Protein AF-A0A4U9HIF3-F1 (afdb_monomer_lite)

Foldseek 3Di:
DALPVVVVCVVCVVVVHDAAQEDDDVRSVVNHDPVRYDYDPDDLVCLLVVVVVVCVVPVAQEDEEEAQPDSNSVSVLVSCVVVNRWYKYKYQDPDDDQDIDIATSHDDVRHPDDPDPVVVVPDDDPDDDPDDRDDDDDD

Structure (mmCIF, N/CA/C/O backbone):
data_AF-A0A4U9HIF3-F1
#
_entry.id   AF-A0A4U9HIF3-F1
#
loop_
_atom_site.group_PDB
_atom_site.id
_atom_site.type_symbol
_atom_site.label_atom_id
_atom_site.label_alt_id
_atom_site.label_comp_id
_atom_site.label_asym_id
_atom_site.label_entity_id
_atom_site.label_seq_id
_atom_site.pdbx_PDB_ins_code
_atom_site.Cartn_x
_atom_site.Cartn_y
_atom_site.Cartn_z
_atom_site.occupancy
_atom_site.B_iso_or_equiv
_atom_site.auth_seq_id
_atom_site.auth_comp_id
_atom_site.auth_asym_id
_atom_site.auth_atom_id
_atom_site.pdbx_PDB_model_num
ATOM 1 N N . MET A 1 1 ? 11.067 4.212 3.579 1.00 70.31 1 MET A N 1
ATOM 2 C CA . MET A 1 1 ? 10.379 5.002 2.532 1.00 70.31 1 MET A CA 1
ATOM 3 C C . MET A 1 1 ? 10.300 6.500 2.814 1.00 70.31 1 MET A C 1
ATOM 5 O O . MET A 1 1 ? 9.828 7.227 1.945 1.00 70.31 1 MET A O 1
ATOM 9 N N . GLY A 1 2 ? 10.789 6.997 3.961 1.00 84.69 2 GLY A N 1
ATOM 10 C CA . GLY A 1 2 ? 10.808 8.438 4.224 1.00 84.69 2 GLY A CA 1
ATOM 11 C C . GLY A 1 2 ? 9.421 9.083 4.040 1.00 84.69 2 GLY A C 1
ATOM 12 O O . GLY A 1 2 ? 8.415 8.443 4.346 1.00 84.69 2 GLY A O 1
ATOM 13 N N . PRO A 1 3 ? 9.331 10.295 3.461 1.00 88.38 3 PRO A N 1
ATOM 14 C CA . PRO A 1 3 ? 8.068 11.019 3.301 1.00 88.38 3 PRO A CA 1
ATOM 15 C C . PRO A 1 3 ? 7.180 10.511 2.148 1.00 88.38 3 PRO A C 1
ATOM 17 O O . PRO A 1 3 ? 6.159 11.131 1.865 1.00 88.38 3 PRO A O 1
ATOM 20 N N . CYS A 1 4 ? 7.548 9.432 1.445 1.00 89.12 4 CYS A N 1
ATOM 21 C CA . CYS A 1 4 ? 6.841 8.973 0.241 1.00 89.12 4 CYS A CA 1
ATOM 22 C C . CYS A 1 4 ? 5.343 8.722 0.493 1.00 89.12 4 CYS A C 1
ATOM 24 O O . CYS A 1 4 ? 4.504 9.322 -0.177 1.00 89.12 4 CYS A O 1
ATOM 26 N N . PHE A 1 5 ? 5.004 7.914 1.502 1.00 91.94 5 PHE A N 1
ATOM 27 C CA . PHE A 1 5 ? 3.607 7.628 1.841 1.00 91.94 5 PHE A CA 1
ATOM 28 C C . PHE A 1 5 ? 2.855 8.869 2.317 1.00 91.94 5 PHE A C 1
ATOM 30 O O . PHE A 1 5 ? 1.697 9.045 1.960 1.00 91.94 5 PHE A O 1
ATOM 37 N N . SER A 1 6 ? 3.507 9.744 3.086 1.00 91.88 6 SER A N 1
ATOM 38 C CA . SER A 1 6 ? 2.925 11.012 3.544 1.00 91.88 6 SER A CA 1
ATOM 39 C C . SER A 1 6 ? 2.515 11.896 2.363 1.00 91.88 6 SER A C 1
ATOM 41 O O . SER A 1 6 ? 1.369 12.321 2.272 1.00 91.88 6 SER A O 1
ATOM 43 N N . ARG A 1 7 ? 3.405 12.058 1.375 1.00 91.81 7 ARG A N 1
ATOM 44 C CA . ARG A 1 7 ? 3.115 12.798 0.135 1.00 91.81 7 ARG A CA 1
ATOM 45 C C . ARG A 1 7 ? 1.999 12.151 -0.681 1.00 91.81 7 ARG A C 1
ATOM 47 O O . ARG A 1 7 ? 1.140 12.863 -1.192 1.00 91.81 7 ARG A O 1
ATOM 54 N N . LEU A 1 8 ? 1.999 10.819 -0.788 1.00 92.00 8 LEU A N 1
ATOM 55 C CA . LEU A 1 8 ? 0.926 10.081 -1.455 1.00 92.00 8 LEU A CA 1
ATOM 56 C C . LEU A 1 8 ? -0.421 10.318 -0.758 1.00 92.00 8 LEU A C 1
ATOM 58 O O . LEU A 1 8 ? -1.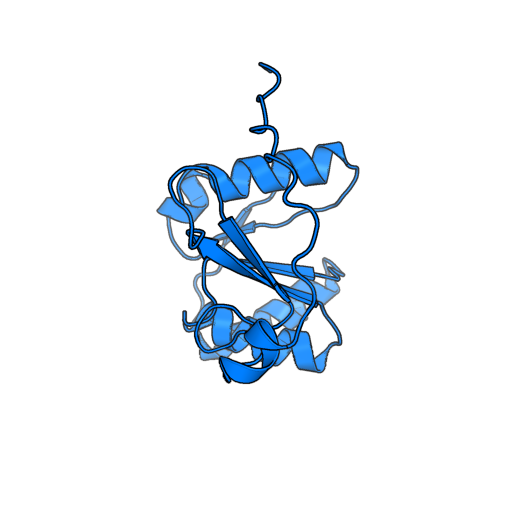408 10.596 -1.432 1.00 92.00 8 LEU A O 1
ATOM 62 N N . ALA A 1 9 ? -0.455 10.261 0.575 1.00 94.00 9 ALA A N 1
ATOM 63 C CA . ALA A 1 9 ? -1.660 10.531 1.351 1.00 94.00 9 ALA A CA 1
ATOM 64 C C . ALA A 1 9 ? -2.161 11.961 1.129 1.00 94.00 9 ALA A C 1
ATOM 66 O O . ALA A 1 9 ? -3.331 12.131 0.802 1.00 94.00 9 ALA A O 1
ATOM 67 N N . SER A 1 10 ? -1.283 12.968 1.200 1.00 93.50 10 SER A N 1
ATOM 68 C CA . SER A 1 10 ? -1.662 14.363 0.943 1.00 93.50 10 SER A CA 1
ATOM 69 C C . SER A 1 10 ? -2.227 14.570 -0.463 1.00 93.50 10 SER A C 1
ATOM 71 O O . SER A 1 10 ? -3.232 15.255 -0.620 1.00 93.50 10 SER A O 1
ATOM 73 N N . TRP A 1 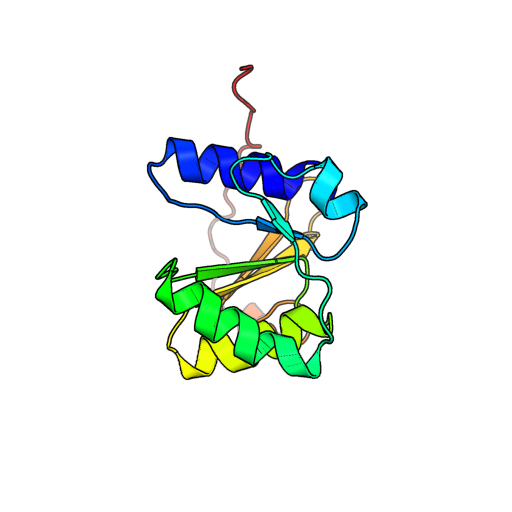11 ? -1.623 13.956 -1.484 1.00 94.00 11 TRP A N 1
ATOM 74 C CA . TRP A 1 11 ? -2.104 14.050 -2.867 1.00 94.00 11 TRP A CA 1
ATOM 75 C C . TRP A 1 11 ? -3.458 13.346 -3.083 1.00 94.00 11 TRP A C 1
ATOM 77 O O . TRP A 1 11 ? -4.332 13.843 -3.798 1.00 94.00 11 TRP A O 1
ATOM 87 N N . LEU A 1 12 ? -3.672 12.199 -2.434 1.00 94.50 12 LEU A N 1
ATOM 88 C CA . LEU A 1 12 ? -4.962 11.507 -2.445 1.00 94.50 12 LEU A CA 1
ATOM 89 C C . LEU A 1 12 ? -6.039 12.338 -1.731 1.00 94.50 12 LEU A C 1
ATOM 91 O O . LEU A 1 12 ? -7.133 12.516 -2.266 1.00 94.50 12 LEU A O 1
ATOM 95 N N . GLN A 1 13 ? -5.714 12.918 -0.575 1.00 94.62 13 GLN A N 1
ATOM 96 C CA . GLN A 1 13 ? -6.610 13.801 0.173 1.00 94.62 13 GLN A CA 1
ATOM 97 C C . GLN A 1 13 ? -6.953 15.076 -0.607 1.00 94.62 13 GLN A C 1
ATOM 99 O O . GLN A 1 13 ? -8.121 15.462 -0.647 1.00 94.62 13 GLN A O 1
ATOM 104 N N . SER A 1 14 ? -5.986 15.691 -1.304 1.00 94.94 14 SER A N 1
ATOM 105 C CA . SER A 1 14 ? -6.259 16.834 -2.193 1.00 94.94 14 SER A CA 1
ATOM 106 C C . SER A 1 14 ? -7.150 16.461 -3.380 1.00 94.94 14 SER A C 1
ATOM 108 O O . SER A 1 14 ? -7.767 17.331 -3.981 1.00 94.94 14 SER A O 1
ATOM 110 N N . SER A 1 15 ? -7.237 15.168 -3.696 1.00 94.69 15 SER A N 1
ATOM 111 C CA . SER A 1 15 ? -8.134 14.595 -4.705 1.00 94.69 15 SER A CA 1
ATOM 112 C C . SER A 1 15 ? -9.440 14.053 -4.097 1.00 94.69 15 SER A C 1
ATOM 114 O O . SER A 1 15 ? -10.100 13.212 -4.705 1.00 94.69 15 SER A O 1
ATOM 116 N N . HIS A 1 16 ? -9.798 14.500 -2.886 1.00 95.44 16 HIS A N 1
ATOM 117 C CA . HIS A 1 16 ? -11.008 14.113 -2.147 1.00 95.44 16 HIS A CA 1
ATOM 118 C C . HIS A 1 16 ? -11.121 12.607 -1.851 1.00 95.44 16 HIS A C 1
ATOM 120 O O . HIS A 1 16 ? -12.221 12.056 -1.792 1.00 95.44 16 HIS A O 1
ATOM 126 N N . ARG A 1 17 ? -9.985 11.925 -1.656 1.00 95.94 17 ARG A N 1
ATOM 127 C CA . ARG A 1 17 ? -9.937 10.532 -1.191 1.00 95.94 17 ARG A CA 1
ATOM 128 C C . ARG A 1 17 ? -9.653 10.472 0.305 1.00 95.94 17 ARG A C 1
ATOM 130 O O . ARG A 1 17 ? -8.789 11.188 0.811 1.00 95.94 17 ARG A O 1
ATOM 137 N N . GLU A 1 18 ? -10.345 9.579 1.005 1.00 96.00 18 GLU A N 1
ATOM 138 C CA . GLU A 1 18 ? -10.002 9.246 2.385 1.00 96.00 18 GLU A CA 1
ATOM 139 C C . GLU A 1 18 ? -8.777 8.324 2.413 1.00 96.00 18 GLU A C 1
ATOM 141 O O . GLU A 1 18 ? -8.660 7.400 1.610 1.00 96.00 18 GLU A O 1
ATOM 146 N N . VAL A 1 19 ? -7.849 8.581 3.338 1.00 96.62 19 VAL A N 1
ATOM 147 C CA . VAL A 1 19 ? -6.617 7.800 3.479 1.00 96.62 19 VAL A CA 1
ATOM 148 C C . VAL A 1 19 ? -6.344 7.517 4.946 1.00 96.62 19 VAL A C 1
ATOM 150 O O . VAL A 1 19 ? -6.387 8.416 5.787 1.00 96.62 19 VAL A O 1
ATOM 153 N N . LYS A 1 20 ? -5.983 6.266 5.232 1.00 97.25 20 LYS A N 1
ATOM 154 C CA . LYS A 1 20 ? -5.383 5.844 6.496 1.00 97.25 20 LYS A CA 1
ATOM 155 C C . LYS A 1 20 ? -4.036 5.182 6.231 1.00 97.25 20 LYS A C 1
ATOM 157 O O . LYS A 1 20 ? -3.860 4.500 5.225 1.00 97.25 20 LYS A O 1
ATOM 162 N N . GLN A 1 21 ? -3.088 5.386 7.135 1.00 96.50 21 GLN A N 1
ATOM 163 C CA . GLN A 1 21 ? -1.735 4.846 7.058 1.00 96.50 21 GLN A CA 1
ATOM 164 C C . GLN A 1 21 ? -1.499 3.910 8.233 1.00 96.50 21 GLN A C 1
ATOM 166 O O . GLN A 1 21 ? -1.505 4.342 9.382 1.00 96.50 21 GLN A O 1
ATOM 171 N N . VAL A 1 22 ? -1.293 2.626 7.948 1.00 97.00 22 VAL A N 1
ATOM 172 C CA . VAL A 1 22 ? -0.996 1.639 8.989 1.00 97.00 22 VAL A CA 1
ATOM 173 C C . VAL A 1 22 ? 0.490 1.696 9.329 1.00 97.00 22 VAL A C 1
ATOM 175 O O . VAL A 1 22 ? 1.337 1.379 8.497 1.00 97.00 22 VAL A O 1
ATOM 178 N N . CYS A 1 23 ? 0.798 2.096 10.557 1.00 96.69 23 CYS A N 1
ATOM 179 C CA . CYS A 1 23 ? 2.147 2.210 11.090 1.00 96.69 23 CYS A CA 1
ATOM 180 C C . CYS A 1 23 ? 2.491 0.953 11.894 1.00 96.69 23 CYS A C 1
ATOM 182 O O . CYS A 1 23 ? 1.812 0.635 12.875 1.00 96.69 23 CYS A O 1
ATOM 184 N N . PHE A 1 24 ? 3.569 0.265 11.512 1.00 95.88 24 PHE A N 1
ATOM 185 C CA . PHE A 1 24 ? 4.052 -0.940 12.195 1.00 95.88 24 PHE A CA 1
ATOM 186 C C . PHE A 1 24 ? 5.229 -0.656 13.135 1.00 95.88 24 PHE A C 1
ATOM 188 O O . PHE A 1 24 ? 5.558 -1.475 13.989 1.00 95.88 24 PHE A O 1
ATOM 195 N N . ASN A 1 25 ? 5.894 0.488 12.971 1.00 93.44 25 ASN A N 1
ATOM 196 C CA . ASN A 1 25 ? 7.019 0.914 13.801 1.00 93.44 25 ASN A CA 1
ATOM 197 C C . ASN A 1 25 ? 7.041 2.446 13.984 1.00 93.44 25 ASN A C 1
ATOM 199 O O . ASN A 1 25 ? 6.276 3.179 13.354 1.00 93.44 25 ASN A O 1
ATOM 203 N N . ALA A 1 26 ? 7.932 2.935 14.852 1.00 93.06 26 ALA A N 1
ATOM 204 C CA . ALA A 1 26 ? 8.063 4.363 15.151 1.00 93.06 26 ALA A CA 1
ATOM 205 C C . ALA A 1 26 ? 8.530 5.201 13.947 1.00 93.06 26 ALA A C 1
ATOM 207 O O . ALA A 1 26 ? 8.149 6.360 13.826 1.00 93.06 26 ALA A O 1
ATOM 208 N N . GLY A 1 27 ? 9.320 4.618 13.042 1.00 93.00 27 GLY A N 1
ATOM 209 C CA . GLY A 1 27 ? 9.733 5.274 11.804 1.00 93.00 27 GLY A CA 1
ATOM 210 C C . GLY A 1 27 ? 8.553 5.522 10.866 1.00 93.00 27 GLY A C 1
ATOM 211 O O . GLY A 1 27 ? 8.442 6.612 10.315 1.00 93.00 27 GLY A O 1
ATOM 212 N N . ASP A 1 28 ? 7.635 4.560 10.733 1.00 93.94 28 ASP A N 1
ATOM 213 C CA . ASP A 1 28 ? 6.397 4.758 9.965 1.00 93.94 28 ASP A CA 1
ATOM 214 C C . ASP A 1 28 ? 5.575 5.908 10.569 1.00 93.94 28 ASP A C 1
ATOM 216 O O . ASP A 1 28 ? 5.163 6.828 9.863 1.00 93.94 28 ASP A O 1
ATOM 220 N N . ALA A 1 29 ? 5.412 5.890 11.895 1.00 93.19 29 ALA A N 1
ATOM 221 C CA . ALA A 1 29 ? 4.677 6.910 12.634 1.00 93.19 29 ALA A CA 1
ATOM 222 C C . ALA A 1 29 ? 5.298 8.308 12.530 1.00 93.19 29 ALA A C 1
ATOM 224 O O . ALA A 1 29 ? 4.570 9.293 12.510 1.00 93.19 29 ALA A O 1
ATOM 225 N N . TRP A 1 30 ? 6.627 8.400 12.452 1.00 94.56 30 TRP A N 1
ATOM 226 C CA . TRP A 1 30 ? 7.337 9.670 12.316 1.00 94.56 30 TRP A CA 1
ATOM 227 C C . TRP A 1 30 ? 7.008 10.392 11.005 1.00 94.56 30 TRP A C 1
ATOM 229 O O . TRP A 1 30 ? 6.939 11.619 10.973 1.00 94.56 30 TRP A O 1
ATOM 239 N N . TYR A 1 31 ? 6.814 9.644 9.915 1.00 92.75 31 TYR A N 1
ATOM 240 C CA . TYR A 1 31 ? 6.494 10.221 8.607 1.00 92.75 31 TYR A CA 1
ATOM 241 C C . TYR A 1 31 ? 4.989 10.357 8.351 1.00 92.75 31 TYR A C 1
ATOM 243 O O . TYR A 1 31 ? 4.595 11.158 7.500 1.00 92.75 31 TYR A O 1
ATOM 251 N N . ALA A 1 32 ? 4.153 9.585 9.044 1.00 92.69 32 ALA A N 1
ATOM 252 C CA . ALA A 1 32 ? 2.705 9.641 8.894 1.00 92.69 32 ALA A CA 1
ATOM 253 C C . ALA A 1 32 ? 2.104 10.909 9.524 1.00 92.69 32 ALA A C 1
ATOM 255 O O . ALA A 1 32 ? 2.506 11.338 10.605 1.00 92.69 32 ALA A O 1
ATOM 256 N N . ALA A 1 33 ? 1.099 11.497 8.869 1.00 88.81 33 ALA A N 1
ATOM 257 C CA . ALA A 1 33 ? 0.324 12.584 9.468 1.00 88.81 33 ALA A CA 1
ATOM 258 C C . ALA A 1 33 ? -0.568 12.022 10.585 1.00 88.81 33 ALA A C 1
ATOM 260 O O . ALA A 1 33 ? -1.198 10.973 10.393 1.00 88.81 33 ALA A O 1
ATOM 261 N N . LYS A 1 34 ? -0.652 12.716 11.731 1.00 87.44 34 LYS A N 1
ATOM 262 C CA . LYS A 1 34 ? -1.362 12.239 12.937 1.00 87.44 34 LYS A CA 1
ATOM 263 C C . LYS A 1 34 ? -2.814 11.844 12.651 1.00 87.44 34 LYS A C 1
ATOM 265 O O . LYS A 1 34 ? -3.312 10.883 13.220 1.00 87.44 34 LYS A O 1
ATOM 270 N N . GLU A 1 35 ? -3.469 12.550 11.739 1.00 89.56 35 GLU A N 1
ATOM 271 C CA . GLU A 1 35 ? -4.873 12.387 11.352 1.00 89.56 35 GLU A CA 1
ATOM 272 C C . GLU A 1 35 ? -5.114 11.119 10.510 1.00 89.56 35 GLU A C 1
ATOM 274 O O . GLU A 1 35 ? -6.226 10.579 10.456 1.00 89.56 35 GLU A O 1
ATOM 279 N N . THR A 1 36 ? -4.065 10.638 9.838 1.00 92.75 36 THR A N 1
ATOM 280 C CA . THR A 1 36 ? -4.102 9.451 8.967 1.00 92.75 36 THR A CA 1
ATOM 281 C C . THR A 1 36 ? -3.516 8.209 9.633 1.00 92.75 36 THR A C 1
ATOM 283 O O . THR A 1 36 ? -3.841 7.097 9.219 1.00 92.75 36 THR A O 1
ATOM 286 N N . ALA A 1 37 ? -2.670 8.378 10.651 1.00 95.81 37 ALA A N 1
ATOM 287 C CA . ALA A 1 37 ? -1.909 7.300 11.266 1.00 95.81 37 ALA A CA 1
ATOM 288 C C . ALA A 1 37 ? -2.793 6.334 12.076 1.00 95.81 37 ALA A C 1
ATOM 290 O O . ALA A 1 37 ? -3.556 6.730 12.955 1.00 95.81 37 ALA A O 1
ATOM 291 N N . LEU A 1 38 ? -2.636 5.039 11.812 1.00 97.00 38 LEU A N 1
ATOM 292 C CA . LEU A 1 38 ? -3.224 3.931 12.556 1.00 97.00 38 LEU A CA 1
ATOM 293 C C . LEU A 1 38 ? -2.105 3.011 13.027 1.00 97.00 38 LEU A C 1
ATOM 295 O O . LEU A 1 38 ? -1.405 2.411 12.218 1.00 97.00 38 LEU A O 1
ATOM 299 N N . HIS A 1 39 ? -1.934 2.869 14.334 1.00 96.75 39 HIS A N 1
ATOM 300 C CA . HIS A 1 39 ? -0.860 2.045 14.878 1.00 96.75 39 HIS A CA 1
ATOM 301 C C . HIS A 1 39 ? -1.305 0.595 15.021 1.00 96.75 39 HIS A C 1
ATOM 303 O O . HIS A 1 39 ? -2.303 0.308 15.683 1.00 96.75 39 HIS A O 1
ATOM 309 N N . TYR A 1 40 ? -0.530 -0.321 14.446 1.00 97.62 40 TYR A N 1
ATOM 310 C CA . TYR A 1 40 ? -0.719 -1.749 14.650 1.00 97.62 40 TYR A CA 1
ATOM 311 C C . TYR A 1 40 ? 0.503 -2.360 15.335 1.00 97.62 40 TYR A C 1
ATOM 313 O O . TYR A 1 40 ? 1.575 -2.463 14.746 1.00 97.62 40 TYR A O 1
ATOM 321 N N . THR A 1 41 ? 0.316 -2.799 16.580 1.00 96.38 41 THR A N 1
ATOM 322 C CA . THR A 1 41 ? 1.347 -3.436 17.422 1.00 96.38 41 THR A CA 1
ATOM 323 C C . THR A 1 41 ? 1.073 -4.920 17.681 1.00 96.38 41 THR A C 1
ATOM 325 O O . THR A 1 41 ? 1.759 -5.557 18.479 1.00 96.38 41 THR A O 1
ATOM 328 N N . GLY A 1 42 ? 0.049 -5.480 17.030 1.00 97.00 42 GLY A N 1
ATOM 329 C CA . GLY A 1 42 ? -0.318 -6.886 17.161 1.00 97.00 42 GLY A CA 1
ATOM 330 C C . GLY A 1 42 ? 0.613 -7.831 16.395 1.00 97.00 42 GLY A C 1
ATOM 331 O O . GLY A 1 42 ? 1.535 -7.424 15.690 1.00 97.00 42 GLY A O 1
ATOM 332 N N . SER A 1 43 ? 0.352 -9.132 16.517 1.00 98.06 43 SER A N 1
ATOM 333 C CA . SER A 1 43 ? 1.093 -10.162 15.786 1.00 98.06 43 SER A CA 1
ATOM 334 C C . SER A 1 43 ? 0.602 -10.304 14.344 1.00 98.06 43 SER A C 1
ATOM 336 O O . SER A 1 43 ? -0.579 -10.130 14.061 1.00 98.06 43 SER A O 1
ATOM 338 N N . VAL A 1 44 ? 1.474 -10.752 13.437 1.00 97.88 44 VAL A N 1
ATOM 339 C CA . VAL A 1 44 ? 1.117 -11.033 12.029 1.00 97.88 44 VAL A CA 1
ATOM 340 C C . VAL A 1 44 ? -0.136 -11.917 11.913 1.00 97.88 44 VAL A C 1
ATOM 342 O O . VAL A 1 44 ? -1.010 -11.649 11.094 1.00 97.88 44 VAL A O 1
ATOM 345 N N . LYS A 1 45 ? -0.271 -12.928 12.786 1.00 97.44 45 LYS A N 1
ATOM 346 C CA . LYS A 1 45 ? -1.416 -13.860 12.812 1.00 97.44 45 LYS A CA 1
ATOM 347 C C . LYS A 1 45 ? -2.760 -13.156 13.023 1.00 97.44 45 LYS A C 1
ATOM 349 O O . LYS A 1 45 ? -3.775 -13.604 12.501 1.00 97.44 45 LYS A O 1
ATOM 354 N N . ASN A 1 46 ? -2.765 -12.054 13.769 1.00 98.06 46 ASN A N 1
ATOM 355 C CA . ASN A 1 46 ? -3.972 -11.298 14.086 1.00 98.06 46 ASN A CA 1
ATOM 356 C C . ASN A 1 46 ? -4.230 -10.161 13.090 1.00 98.06 46 ASN A C 1
ATOM 358 O O . ASN A 1 46 ? -5.213 -9.433 13.239 1.00 98.06 46 ASN A O 1
ATOM 362 N N . PHE A 1 47 ? -3.370 -9.971 12.086 1.00 98.25 47 PHE A N 1
ATOM 363 C CA . PHE A 1 47 ? -3.460 -8.801 11.223 1.00 98.25 47 PHE A CA 1
ATOM 364 C C . PHE A 1 47 ? -4.677 -8.841 10.300 1.00 98.25 47 PHE A C 1
ATOM 366 O O . PHE A 1 47 ? -5.388 -7.849 10.192 1.00 98.25 47 PHE A O 1
ATOM 373 N N . ALA A 1 48 ? -4.996 -9.997 9.712 1.00 97.06 48 ALA A N 1
ATOM 374 C CA . ALA A 1 48 ? -6.196 -10.146 8.885 1.00 97.06 48 ALA A CA 1
ATOM 375 C C . ALA A 1 48 ? -7.495 -9.912 9.684 1.00 97.06 48 ALA A C 1
ATOM 377 O O . ALA A 1 48 ? -8.450 -9.326 9.172 1.00 97.06 48 ALA A O 1
ATOM 378 N N . PHE A 1 49 ? -7.529 -10.329 10.956 1.00 98.00 49 PHE A N 1
ATOM 379 C CA . PHE A 1 49 ? -8.640 -10.015 11.859 1.00 98.00 49 PHE A CA 1
ATOM 380 C C . PHE A 1 49 ? -8.733 -8.506 12.093 1.00 98.00 49 PHE A C 1
ATOM 382 O O . PHE A 1 49 ? -9.810 -7.931 11.972 1.00 98.00 49 PHE A O 1
ATOM 389 N N . TRP A 1 50 ? -7.604 -7.857 12.371 1.00 98.38 50 TRP A N 1
ATOM 390 C CA . TRP A 1 50 ? -7.566 -6.414 12.572 1.00 98.38 50 TRP A CA 1
ATOM 391 C C . TRP A 1 50 ? -7.992 -5.635 11.322 1.00 98.38 50 TRP A C 1
ATOM 393 O O . TRP A 1 50 ? -8.802 -4.726 11.446 1.00 98.38 50 TRP A O 1
ATOM 403 N N . LEU A 1 51 ? -7.549 -6.032 10.123 1.00 98.00 51 LEU A N 1
ATOM 404 C CA . LEU A 1 51 ? -7.999 -5.442 8.855 1.00 98.00 51 LEU A CA 1
ATOM 405 C C . LEU A 1 51 ? -9.510 -5.579 8.668 1.00 98.00 51 LEU A C 1
ATOM 407 O O . LEU A 1 51 ? -10.163 -4.638 8.229 1.00 98.00 51 LEU A O 1
ATOM 411 N N . ARG A 1 52 ? -10.086 -6.725 9.046 1.00 97.75 52 ARG A N 1
ATOM 412 C CA . ARG A 1 52 ? -11.537 -6.931 9.007 1.00 97.75 52 ARG A CA 1
ATOM 413 C C . ARG A 1 52 ? -12.277 -5.970 9.930 1.00 97.75 52 ARG A C 1
ATOM 415 O O . ARG A 1 52 ? -13.289 -5.418 9.515 1.00 97.75 52 ARG A O 1
ATOM 422 N N . GLU A 1 53 ? -11.814 -5.802 11.165 1.00 97.94 53 GLU A N 1
ATOM 423 C CA . GLU A 1 53 ? -12.437 -4.860 12.101 1.00 97.94 53 GLU A CA 1
ATOM 424 C C . GLU A 1 53 ? -12.235 -3.412 11.643 1.00 97.94 53 GLU A C 1
ATOM 426 O O . GLU A 1 53 ? -13.181 -2.631 11.669 1.00 97.94 53 GLU A O 1
ATOM 431 N N . LEU A 1 54 ? -11.051 -3.080 11.119 1.00 97.38 54 LEU A N 1
ATOM 432 C CA . LEU A 1 54 ? -10.776 -1.771 10.539 1.00 97.38 54 LEU A CA 1
ATOM 433 C C . LEU A 1 54 ? -11.719 -1.464 9.374 1.00 97.38 54 LEU A C 1
ATOM 435 O O . LEU A 1 54 ? -12.255 -0.364 9.307 1.00 97.38 54 LEU A O 1
ATOM 439 N N . HIS A 1 55 ? -11.962 -2.439 8.496 1.00 97.94 55 HIS A N 1
ATOM 440 C CA . HIS A 1 55 ? -12.817 -2.273 7.324 1.00 97.94 55 HIS A CA 1
ATOM 441 C C . HIS A 1 55 ? -14.296 -2.029 7.670 1.00 97.94 55 HIS A C 1
ATOM 443 O O . HIS A 1 55 ? -15.036 -1.463 6.872 1.00 97.94 55 HIS A O 1
ATOM 449 N N . LYS A 1 56 ? -14.750 -2.433 8.866 1.00 97.25 56 LYS A N 1
ATOM 450 C CA . LYS A 1 56 ? -16.097 -2.084 9.354 1.00 97.25 56 LYS A CA 1
ATOM 451 C C . LYS A 1 56 ? -16.221 -0.592 9.661 1.00 97.25 56 LYS A C 1
ATOM 453 O O . LYS A 1 56 ? -17.299 -0.034 9.497 1.00 97.25 56 LYS A O 1
ATOM 458 N N . THR A 1 57 ? -15.134 0.025 10.117 1.00 95.56 57 THR A N 1
ATOM 459 C CA . THR A 1 57 ? -15.076 1.456 10.440 1.00 95.56 57 THR A CA 1
ATOM 460 C C . THR A 1 57 ? -14.727 2.294 9.213 1.00 95.56 57 THR A C 1
ATOM 462 O O . THR A 1 57 ? -15.292 3.363 9.020 1.00 95.56 57 THR A O 1
ATOM 465 N N . TYR A 1 58 ? -13.816 1.796 8.376 1.00 95.06 58 TYR A N 1
ATOM 466 C CA . TYR A 1 58 ? -13.336 2.454 7.165 1.00 95.06 58 TYR A CA 1
ATOM 467 C C . TYR A 1 58 ? -13.476 1.493 5.990 1.00 95.06 58 TYR A C 1
ATOM 469 O O . TYR A 1 58 ? -12.638 0.612 5.815 1.00 95.06 58 TYR A O 1
ATOM 477 N N . ALA A 1 59 ? -14.520 1.648 5.181 1.00 95.75 59 ALA A N 1
ATOM 478 C CA . ALA A 1 59 ? -14.780 0.784 4.029 1.00 95.75 59 ALA A CA 1
ATOM 479 C C . ALA A 1 59 ? -13.841 1.113 2.848 1.00 95.75 59 ALA A C 1
ATOM 481 O O . ALA A 1 59 ? -14.275 1.622 1.818 1.00 95.75 59 ALA A O 1
ATOM 482 N N . PHE A 1 60 ? -12.536 0.890 3.027 1.00 97.62 60 PHE A N 1
ATOM 483 C CA . PHE A 1 60 ? -11.523 1.148 2.007 1.00 97.62 60 PHE A CA 1
ATOM 484 C C . PHE A 1 60 ? -11.583 0.103 0.884 1.00 97.62 60 PHE A C 1
ATOM 486 O O . PHE A 1 60 ? -11.706 -1.095 1.130 1.00 97.62 60 PHE A O 1
ATOM 493 N N . ASP A 1 61 ? -11.433 0.558 -0.356 1.00 97.81 61 ASP A N 1
ATOM 494 C CA . ASP A 1 61 ? -11.458 -0.290 -1.554 1.00 97.81 61 ASP A CA 1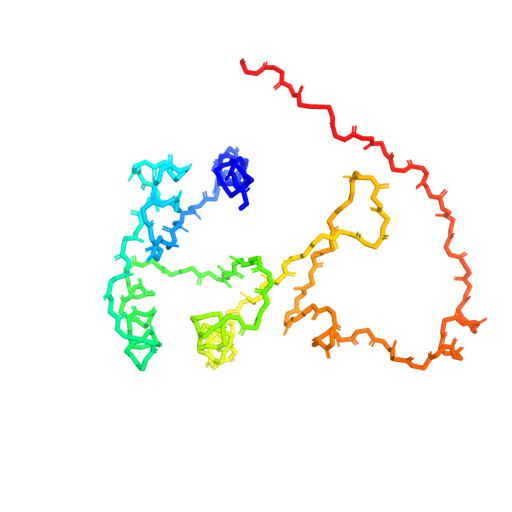
ATOM 495 C C . ASP A 1 61 ? -10.062 -0.730 -2.019 1.00 97.81 61 ASP A C 1
ATOM 497 O O . ASP A 1 61 ? -9.943 -1.650 -2.828 1.00 97.81 61 ASP A O 1
ATOM 501 N N . THR A 1 62 ? -9.009 -0.103 -1.486 1.00 98.25 62 THR A N 1
ATOM 502 C CA . THR A 1 62 ? -7.635 -0.257 -1.963 1.00 98.25 62 THR A CA 1
ATOM 503 C C . THR A 1 62 ? -6.640 -0.275 -0.803 1.00 98.25 62 THR A C 1
ATOM 505 O O . THR A 1 62 ? -6.687 0.564 0.097 1.00 98.25 62 THR A O 1
ATOM 508 N N . ILE A 1 63 ? -5.683 -1.200 -0.852 1.00 98.12 63 ILE A N 1
ATOM 509 C CA . ILE A 1 63 ? -4.484 -1.239 -0.010 1.00 98.12 63 ILE A CA 1
ATOM 510 C C . ILE A 1 63 ? -3.273 -0.946 -0.891 1.00 98.12 63 ILE A C 1
ATOM 512 O O . ILE A 1 63 ? -3.082 -1.598 -1.915 1.00 98.12 63 ILE A O 1
ATOM 516 N N . VAL A 1 64 ? -2.424 -0.010 -0.464 1.00 97.50 64 VAL A N 1
ATOM 517 C CA . VAL A 1 64 ? -1.157 0.308 -1.137 1.00 97.50 64 VAL A CA 1
ATOM 518 C C . VAL A 1 64 ? 0.010 0.005 -0.203 1.00 97.50 64 VAL A C 1
ATOM 520 O O . VAL A 1 64 ? 0.010 0.454 0.943 1.00 97.50 64 VAL A O 1
ATOM 523 N N . CYS A 1 65 ? 1.022 -0.724 -0.674 1.00 96.69 65 CYS A N 1
ATOM 524 C CA . CYS A 1 65 ? 2.205 -1.048 0.123 1.00 96.69 65 CYS A CA 1
ATOM 525 C C . CYS A 1 65 ? 3.509 -0.986 -0.682 1.00 96.69 65 CYS A C 1
ATOM 527 O O . CYS A 1 65 ? 3.515 -1.109 -1.904 1.00 96.69 65 CYS A O 1
ATOM 529 N N . PHE A 1 66 ? 4.628 -0.814 0.027 1.00 94.88 66 PHE A N 1
ATOM 530 C CA . PHE A 1 66 ? 5.968 -0.859 -0.557 1.00 94.88 66 PHE A CA 1
ATOM 531 C C . PHE A 1 66 ? 6.565 -2.259 -0.393 1.00 94.88 66 PHE A C 1
ATOM 533 O O . PHE A 1 66 ? 6.815 -2.695 0.741 1.00 94.88 66 PHE A O 1
ATOM 540 N N . GLY A 1 67 ? 6.750 -2.950 -1.517 1.00 94.31 67 GLY A N 1
ATOM 541 C CA . GLY A 1 67 ? 7.024 -4.384 -1.594 1.00 94.31 67 GLY A CA 1
ATOM 542 C C . GLY A 1 67 ? 5.853 -5.229 -1.077 1.00 94.31 67 GLY A C 1
ATOM 543 O O . GLY A 1 67 ? 5.042 -4.771 -0.275 1.00 94.31 67 GLY A O 1
ATOM 544 N N . ASP A 1 68 ? 5.750 -6.489 -1.490 1.00 95.50 68 ASP A N 1
ATOM 545 C CA . ASP A 1 68 ? 4.650 -7.387 -1.097 1.00 95.50 68 ASP A CA 1
ATOM 546 C C . ASP A 1 68 ? 5.098 -8.633 -0.313 1.00 95.50 68 ASP A C 1
ATOM 548 O O . ASP A 1 68 ? 4.271 -9.449 0.089 1.00 95.50 68 ASP A O 1
ATOM 552 N N . CYS A 1 69 ? 6.393 -8.740 -0.003 1.00 95.31 69 CYS A N 1
ATOM 553 C CA . CYS A 1 69 ? 6.975 -9.891 0.699 1.00 95.31 69 CYS A CA 1
ATOM 554 C C . CYS A 1 69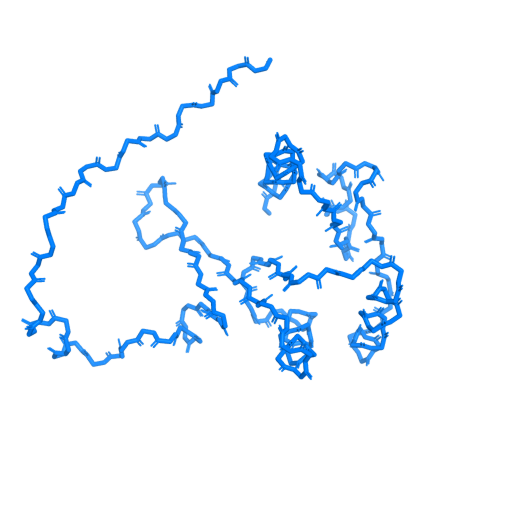 ? 6.989 -9.772 2.231 1.00 95.31 69 CYS A C 1
ATOM 556 O O . CYS A 1 69 ? 7.341 -10.728 2.922 1.00 95.31 69 CYS A O 1
ATOM 558 N N . ARG A 1 70 ? 6.669 -8.604 2.805 1.00 94.94 70 ARG A N 1
ATOM 559 C CA . ARG A 1 70 ? 6.687 -8.440 4.270 1.00 94.94 70 ARG A CA 1
ATOM 560 C C . ARG A 1 70 ? 5.554 -9.260 4.897 1.00 94.94 70 ARG A C 1
ATOM 562 O O . ARG A 1 70 ? 4.464 -9.264 4.331 1.00 94.94 70 ARG A O 1
ATOM 569 N N . PRO A 1 71 ? 5.732 -9.861 6.091 1.00 96.88 71 PRO A N 1
ATOM 570 C CA . PRO A 1 71 ? 4.700 -10.702 6.708 1.00 96.88 71 PRO A CA 1
ATOM 571 C C . PRO A 1 71 ? 3.320 -10.033 6.793 1.00 96.88 71 PRO A C 1
ATOM 573 O O . PRO A 1 71 ? 2.310 -10.638 6.450 1.00 96.88 71 PRO A O 1
ATOM 576 N N . MET A 1 72 ? 3.286 -8.748 7.158 1.00 97.50 72 MET A N 1
ATOM 577 C CA . MET A 1 72 ? 2.051 -7.958 7.206 1.00 97.50 72 MET A CA 1
ATOM 578 C C . MET A 1 72 ? 1.426 -7.761 5.819 1.00 97.50 72 MET A C 1
ATOM 580 O O . MET A 1 72 ? 0.213 -7.862 5.667 1.00 97.50 72 MET A O 1
ATOM 584 N N . HIS A 1 73 ? 2.245 -7.514 4.794 1.00 97.44 73 HIS A N 1
ATOM 585 C CA . HIS A 1 73 ? 1.776 -7.307 3.422 1.00 97.44 73 HIS A CA 1
ATOM 586 C C . HIS A 1 73 ? 1.248 -8.608 2.808 1.00 97.44 73 HIS A C 1
ATOM 588 O O . HIS A 1 73 ? 0.232 -8.582 2.123 1.00 97.44 73 HIS A O 1
ATOM 594 N N . ILE A 1 74 ? 1.873 -9.750 3.115 1.00 97.31 74 ILE A N 1
ATOM 595 C CA . ILE A 1 74 ? 1.397 -11.076 2.700 1.00 97.31 74 ILE A CA 1
ATOM 596 C C . ILE A 1 74 ? -0.011 -11.331 3.250 1.00 97.31 74 ILE A C 1
ATOM 598 O O . ILE A 1 74 ? -0.907 -11.723 2.499 1.00 97.31 74 ILE A O 1
ATOM 602 N N . GLU A 1 75 ? -0.229 -11.089 4.545 1.00 97.94 75 GLU A N 1
ATOM 603 C CA . GLU A 1 75 ? -1.548 -11.282 5.156 1.00 97.94 75 GLU A CA 1
ATOM 604 C C . GLU A 1 75 ? -2.577 -10.260 4.648 1.00 97.94 75 GLU A C 1
ATOM 606 O O . GLU A 1 75 ? -3.713 -10.640 4.356 1.00 97.94 75 GLU A O 1
ATOM 611 N N . ALA A 1 76 ? -2.180 -9.000 4.430 1.00 98.00 76 ALA A N 1
ATOM 612 C CA . ALA A 1 76 ? -3.041 -7.998 3.797 1.00 98.00 76 ALA A CA 1
ATOM 613 C C . ALA A 1 76 ? -3.463 -8.399 2.380 1.00 98.00 76 ALA A C 1
ATOM 615 O O . ALA A 1 76 ? -4.643 -8.324 2.054 1.00 98.00 76 ALA A O 1
ATOM 616 N N . LYS A 1 77 ? -2.526 -8.878 1.555 1.00 97.50 77 LYS A N 1
ATOM 617 C CA . LYS A 1 77 ? -2.768 -9.332 0.179 1.00 97.50 77 LYS A CA 1
ATOM 618 C C . LYS A 1 77 ? -3.760 -10.492 0.132 1.00 97.50 77 LYS A C 1
ATOM 620 O O . LYS A 1 77 ? -4.714 -10.463 -0.646 1.00 97.50 77 LYS A O 1
ATOM 625 N N . LYS A 1 78 ? -3.567 -11.506 0.986 1.00 97.12 78 LYS A N 1
ATOM 626 C CA . LYS A 1 78 ? -4.491 -12.648 1.108 1.00 97.12 78 LYS A CA 1
ATOM 627 C C . LYS A 1 78 ? -5.890 -12.189 1.516 1.00 97.12 78 LYS A C 1
ATOM 629 O O . LYS A 1 78 ? -6.874 -12.601 0.902 1.00 97.12 78 LYS A O 1
ATOM 634 N N . TRP A 1 79 ? -5.973 -11.335 2.534 1.00 97.81 79 TRP A N 1
ATOM 635 C CA . TRP A 1 79 ? -7.244 -10.826 3.032 1.00 97.81 79 TRP A CA 1
ATOM 636 C C . TRP A 1 79 ? -7.962 -9.958 1.987 1.00 97.81 79 TRP A C 1
ATOM 638 O O . TRP A 1 79 ? -9.131 -10.218 1.700 1.00 97.81 79 TRP A O 1
ATOM 648 N N . ALA A 1 80 ? -7.259 -9.020 1.348 1.00 97.75 80 ALA A N 1
ATOM 649 C CA . ALA A 1 80 ? -7.800 -8.129 0.320 1.00 97.75 80 ALA A CA 1
ATOM 650 C C . ALA A 1 80 ? -8.397 -8.907 -0.859 1.00 97.75 80 ALA A C 1
ATOM 652 O O . ALA A 1 80 ? -9.542 -8.672 -1.248 1.00 97.75 80 ALA A O 1
ATOM 653 N N . ARG A 1 81 ? -7.685 -9.936 -1.342 1.00 96.12 81 ARG A N 1
ATOM 654 C CA . ARG A 1 81 ? -8.182 -10.838 -2.390 1.00 96.12 81 ARG A CA 1
ATOM 655 C C . ARG A 1 81 ? -9.499 -11.518 -2.005 1.00 96.12 81 ARG A C 1
ATOM 657 O O . ARG A 1 81 ? -10.368 -11.667 -2.854 1.00 96.12 81 ARG A O 1
ATOM 664 N N . SER A 1 82 ? -9.678 -11.910 -0.741 1.00 96.12 82 SER A N 1
ATOM 665 C CA . SER A 1 82 ? -10.931 -12.533 -0.273 1.00 96.12 82 SER A CA 1
ATOM 666 C C . SER A 1 82 ? -12.120 -11.564 -0.191 1.00 96.12 82 SER A C 1
ATOM 668 O O . SER A 1 82 ? -13.258 -11.999 -0.008 1.00 96.12 82 SER A O 1
ATOM 670 N N . LYS A 1 83 ? -11.861 -10.255 -0.291 1.00 95.88 83 LYS A N 1
ATOM 671 C CA . LYS A 1 83 ? -12.846 -9.173 -0.167 1.00 95.88 83 LYS A CA 1
ATOM 672 C C . LYS A 1 83 ? -13.037 -8.363 -1.444 1.00 95.88 83 LYS A C 1
ATOM 674 O O . LYS A 1 83 ? -13.818 -7.422 -1.424 1.00 95.88 83 LYS A O 1
ATOM 679 N N . SER A 1 84 ? -12.374 -8.742 -2.537 1.00 95.38 84 SER A N 1
ATOM 680 C CA . SER A 1 84 ? -12.344 -7.959 -3.780 1.00 95.38 84 SER A CA 1
ATOM 681 C C . SER A 1 84 ? -11.849 -6.521 -3.561 1.00 95.38 84 SER A C 1
ATOM 683 O O . SER A 1 84 ? -12.309 -5.600 -4.223 1.00 95.38 84 SER A O 1
ATOM 685 N N . ILE A 1 85 ? -10.925 -6.347 -2.613 1.00 98.12 85 ILE A N 1
ATOM 686 C CA . ILE A 1 85 ? -10.214 -5.092 -2.354 1.00 98.12 85 ILE A CA 1
ATOM 687 C C . ILE A 1 85 ? -8.950 -5.092 -3.208 1.00 98.12 85 ILE A C 1
ATOM 689 O O . ILE A 1 85 ? -8.222 -6.091 -3.259 1.00 98.12 85 ILE A O 1
ATOM 693 N N . ASP A 1 86 ? -8.678 -3.967 -3.856 1.00 98.12 86 ASP A N 1
ATOM 694 C CA . ASP A 1 86 ? -7.499 -3.810 -4.687 1.00 98.12 86 ASP A CA 1
ATOM 695 C C . ASP A 1 86 ? -6.243 -3.789 -3.819 1.00 98.12 86 ASP A C 1
ATOM 697 O O . ASP A 1 86 ? -6.154 -3.098 -2.810 1.00 98.12 86 ASP A O 1
ATOM 701 N N . PHE A 1 87 ? -5.246 -4.576 -4.210 1.00 98.12 87 PHE A N 1
ATOM 702 C CA . PHE A 1 87 ? -3.951 -4.607 -3.548 1.00 98.12 87 PHE A CA 1
ATOM 703 C C . PHE A 1 87 ? -2.902 -4.114 -4.531 1.00 98.12 87 PHE A C 1
ATOM 705 O O . PHE A 1 87 ? -2.628 -4.785 -5.527 1.00 98.12 87 PHE A O 1
ATOM 712 N N . LEU A 1 88 ? -2.339 -2.941 -4.266 1.00 97.81 88 LEU A N 1
ATOM 713 C CA . LEU A 1 88 ? -1.318 -2.318 -5.091 1.00 97.81 88 LEU A CA 1
ATOM 714 C C . LEU A 1 88 ? 0.025 -2.383 -4.365 1.00 97.81 88 LEU A C 1
ATOM 716 O O . LEU A 1 88 ? 0.188 -1.833 -3.275 1.00 97.81 88 LEU A O 1
ATOM 720 N N . ALA A 1 89 ? 0.994 -3.047 -4.981 1.00 96.75 89 ALA A N 1
ATOM 721 C CA . ALA A 1 89 ? 2.360 -3.087 -4.489 1.00 96.75 89 ALA A CA 1
ATOM 722 C C . ALA A 1 89 ? 3.220 -2.194 -5.373 1.00 96.75 89 ALA A C 1
ATOM 724 O O . ALA A 1 89 ? 3.162 -2.295 -6.599 1.00 96.75 89 ALA A O 1
ATOM 725 N N . PHE A 1 90 ? 4.022 -1.333 -4.758 1.00 94.56 90 PHE A N 1
ATOM 726 C CA . PHE A 1 90 ? 5.048 -0.601 -5.483 1.00 94.56 90 PHE A CA 1
ATOM 727 C C . PHE A 1 90 ? 6.443 -0.924 -4.980 1.00 94.56 90 PHE A C 1
ATOM 729 O O . PHE A 1 90 ? 6.632 -1.303 -3.826 1.00 94.56 90 PHE A O 1
ATOM 736 N N . GLU A 1 91 ? 7.410 -0.747 -5.866 1.00 92.88 91 GLU A N 1
ATOM 737 C CA . GLU A 1 91 ? 8.833 -0.928 -5.612 1.00 92.88 91 GLU A CA 1
ATOM 738 C C . GLU A 1 91 ? 9.649 0.161 -6.304 1.00 92.88 91 GLU A C 1
ATOM 740 O O . GLU A 1 91 ? 9.127 0.975 -7.077 1.00 92.88 91 GLU A O 1
ATOM 745 N N . GLU A 1 92 ? 10.945 0.187 -6.010 1.00 89.19 92 GLU A N 1
ATOM 746 C CA . GLU A 1 92 ? 11.879 0.994 -6.786 1.00 89.19 92 GLU A CA 1
ATOM 747 C C . GLU A 1 92 ? 11.809 0.617 -8.274 1.00 89.19 92 GLU A C 1
ATOM 749 O O . GLU A 1 92 ? 11.768 -0.560 -8.634 1.00 89.19 92 GLU A O 1
ATOM 754 N N . GLY A 1 93 ? 11.773 1.621 -9.153 1.00 85.69 93 GLY A N 1
ATOM 755 C CA . GLY A 1 93 ? 11.644 1.389 -10.586 1.00 85.69 93 GLY A CA 1
ATOM 756 C C . GLY A 1 93 ? 12.881 0.718 -11.181 1.00 85.69 93 GLY A C 1
ATOM 757 O O . GLY A 1 93 ? 14.010 0.947 -10.740 1.00 85.69 93 GLY A O 1
ATOM 758 N N . TYR A 1 94 ? 12.672 -0.063 -12.245 1.00 82.62 94 TYR A N 1
ATOM 759 C CA . TYR A 1 94 ? 13.760 -0.673 -13.021 1.00 82.62 94 TYR A CA 1
ATOM 760 C C . TYR A 1 94 ? 14.730 0.369 -13.591 1.00 82.62 94 TYR A C 1
ATOM 762 O O . TYR A 1 94 ? 15.939 0.145 -13.641 1.00 82.62 94 TYR A O 1
ATOM 770 N N . PHE A 1 95 ? 14.200 1.531 -13.978 1.00 80.12 95 PHE A N 1
ATOM 771 C CA . PHE A 1 95 ? 14.983 2.692 -14.375 1.00 80.12 95 PHE A CA 1
ATOM 772 C C . PHE A 1 95 ? 15.106 3.636 -13.184 1.00 80.12 95 PHE A C 1
ATOM 774 O O . PHE A 1 95 ? 14.111 4.096 -12.628 1.00 80.12 95 PHE A O 1
ATOM 781 N N . ARG A 1 96 ? 16.337 3.937 -12.782 1.00 83.06 96 ARG A N 1
ATOM 782 C CA . ARG A 1 96 ? 16.628 4.832 -11.657 1.00 83.06 96 ARG A CA 1
ATOM 783 C C . ARG A 1 96 ? 17.263 6.136 -12.150 1.00 83.06 96 ARG A C 1
ATOM 785 O O . ARG A 1 96 ? 17.888 6.133 -13.210 1.00 83.06 96 ARG A O 1
ATOM 792 N N . PRO A 1 97 ? 17.127 7.247 -11.396 1.00 73.50 97 PRO A N 1
ATOM 793 C CA . PRO A 1 97 ? 16.501 7.362 -10.067 1.00 73.50 97 PRO A CA 1
ATOM 794 C C . PRO A 1 97 ? 15.026 7.816 -10.054 1.00 73.50 97 PRO A C 1
ATOM 796 O O . PRO A 1 97 ? 14.453 7.942 -8.978 1.00 73.50 97 PRO A O 1
ATOM 799 N N . TYR A 1 98 ? 14.403 8.091 -11.203 1.00 77.75 98 TYR A N 1
ATOM 800 C CA . TYR A 1 98 ? 13.149 8.867 -11.257 1.00 77.75 98 TYR A CA 1
ATOM 801 C C . TYR A 1 98 ? 11.851 8.060 -11.385 1.00 77.75 98 TYR A C 1
ATOM 803 O O . TYR A 1 98 ? 10.793 8.657 -11.585 1.00 77.75 98 TYR A O 1
ATOM 811 N N . TYR A 1 99 ? 11.902 6.734 -11.265 1.00 82.00 99 TYR A N 1
ATOM 812 C CA . TYR A 1 99 ? 10.735 5.880 -11.477 1.00 82.00 99 TYR A CA 1
ATOM 813 C C . TYR A 1 99 ? 10.475 4.961 -10.297 1.00 82.00 99 TYR A C 1
ATOM 815 O O . TYR A 1 99 ? 11.389 4.521 -9.597 1.00 82.00 99 TYR A O 1
ATOM 823 N N . ILE A 1 100 ? 9.197 4.647 -10.133 1.00 88.94 100 ILE A N 1
ATOM 824 C CA . ILE A 1 100 ? 8.701 3.564 -9.295 1.00 88.94 100 ILE A CA 1
ATOM 825 C C . ILE A 1 100 ? 7.908 2.611 -10.183 1.00 88.94 100 ILE A C 1
ATOM 827 O O . ILE A 1 100 ? 7.304 3.040 -11.169 1.00 88.94 100 ILE A O 1
ATOM 831 N N . THR A 1 101 ? 7.895 1.337 -9.821 1.00 91.12 101 THR A N 1
ATOM 832 C CA . THR A 1 101 ? 6.974 0.360 -10.407 1.00 91.12 101 THR A CA 1
ATOM 833 C C . THR A 1 101 ? 5.776 0.250 -9.476 1.00 91.12 101 THR A C 1
ATOM 835 O O . THR A 1 101 ? 5.980 0.101 -8.278 1.00 91.12 101 THR A O 1
ATOM 838 N N . LEU A 1 102 ? 4.548 0.333 -9.993 1.00 93.56 102 LEU A N 1
ATOM 839 C CA . LEU A 1 102 ? 3.306 0.140 -9.236 1.00 93.56 102 LEU A CA 1
ATOM 840 C C . LEU A 1 102 ? 2.463 -0.899 -9.968 1.00 93.56 102 LEU A C 1
ATOM 842 O O . LEU A 1 102 ? 2.099 -0.690 -11.122 1.00 93.56 102 LEU A O 1
ATOM 846 N N . GLU A 1 103 ? 2.134 -1.992 -9.291 1.00 94.62 103 GLU A N 1
ATOM 847 C CA . GLU A 1 103 ? 1.408 -3.107 -9.889 1.00 94.62 103 GLU A CA 1
ATOM 848 C C . GLU A 1 103 ? 0.262 -3.583 -9.002 1.00 94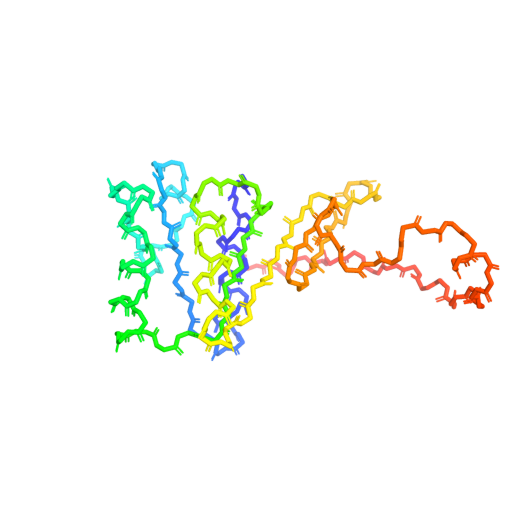.62 103 GLU A C 1
ATOM 850 O O . GLU A 1 103 ? 0.339 -3.589 -7.769 1.00 94.62 103 GLU A O 1
ATOM 855 N N . LYS A 1 104 ? -0.818 -4.019 -9.654 1.00 95.50 104 LYS A N 1
ATOM 856 C CA . LYS A 1 104 ? -1.953 -4.649 -8.987 1.00 95.50 104 LYS A CA 1
ATOM 857 C C . LYS A 1 104 ? -1.658 -6.125 -8.753 1.00 95.50 104 LYS A C 1
ATOM 859 O O . LYS A 1 104 ? -1.291 -6.853 -9.666 1.00 95.50 104 LYS A O 1
ATOM 864 N N . GLY A 1 105 ? -1.871 -6.577 -7.524 1.00 92.69 105 GLY A N 1
ATOM 865 C CA . GLY A 1 105 ? -1.769 -7.978 -7.136 1.00 92.69 1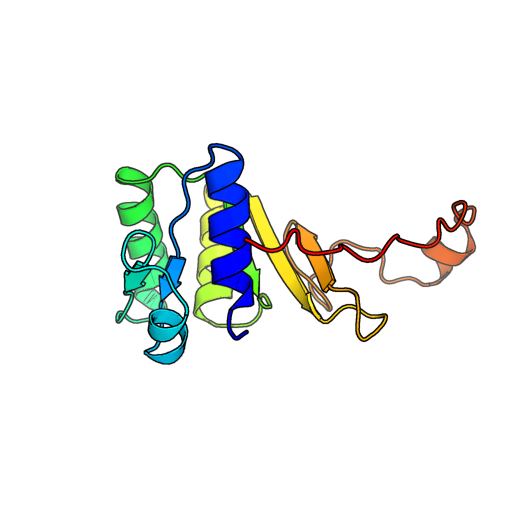05 GLY A CA 1
ATOM 866 C C . GLY A 1 105 ? -0.358 -8.465 -6.805 1.00 92.69 105 GLY A C 1
ATOM 867 O O . GLY A 1 105 ? -0.250 -9.546 -6.237 1.00 92.69 105 GLY A O 1
ATOM 868 N N . GLY A 1 106 ? 0.706 -7.709 -7.069 1.00 93.56 106 GLY A N 1
ATOM 869 C CA . GLY A 1 106 ? 2.080 -8.072 -6.705 1.00 93.56 106 GLY A CA 1
ATOM 870 C C . GLY A 1 106 ? 3.110 -7.428 -7.623 1.00 93.56 106 GLY A C 1
ATOM 871 O O . GLY A 1 106 ? 2.760 -6.975 -8.705 1.00 93.56 106 GLY A O 1
ATOM 872 N N . VAL A 1 107 ? 4.365 -7.377 -7.178 1.00 93.62 107 VAL A N 1
ATOM 873 C CA . VAL A 1 107 ? 5.478 -6.739 -7.901 1.00 93.62 107 VAL A CA 1
ATOM 874 C C . VAL A 1 107 ? 6.680 -7.687 -7.970 1.00 93.62 107 VAL A C 1
ATOM 876 O O . VAL A 1 107 ? 6.752 -8.667 -7.224 1.00 93.62 107 VAL A O 1
ATOM 879 N N . ASN A 1 108 ? 7.637 -7.419 -8.862 1.00 90.19 108 ASN A N 1
ATOM 880 C CA . ASN A 1 108 ? 8.826 -8.254 -9.075 1.00 90.19 108 ASN A CA 1
ATOM 881 C C . ASN A 1 108 ? 8.449 -9.710 -9.407 1.00 90.19 108 ASN A C 1
ATOM 883 O O . ASN A 1 108 ? 7.722 -9.958 -10.362 1.00 90.19 108 ASN A O 1
ATOM 887 N N . ALA A 1 109 ? 8.909 -10.684 -8.614 1.00 90.25 109 ALA A N 1
ATOM 888 C CA . ALA A 1 109 ? 8.605 -12.102 -8.809 1.00 90.25 109 ALA A CA 1
ATOM 889 C C . ALA A 1 109 ? 7.107 -12.440 -8.664 1.00 90.25 109 ALA A C 1
ATOM 891 O O . ALA A 1 109 ? 6.689 -13.523 -9.064 1.00 90.25 109 ALA A O 1
ATOM 892 N N . PHE A 1 110 ? 6.304 -11.529 -8.100 1.00 91.25 110 PHE A N 1
ATOM 893 C CA . PHE A 1 110 ? 4.849 -11.653 -7.990 1.00 91.25 110 PHE A CA 1
ATOM 894 C C . PHE A 1 110 ? 4.087 -10.780 -8.994 1.00 91.25 110 PHE A C 1
ATOM 896 O O . PHE A 1 110 ? 2.866 -10.655 -8.874 1.00 91.25 110 PHE A O 1
ATOM 903 N N . SER A 1 111 ? 4.791 -10.168 -9.951 1.00 91.06 111 SER A N 1
ATOM 904 C CA . SER A 1 111 ? 4.180 -9.443 -11.063 1.00 91.06 111 SER A CA 1
ATOM 905 C C . SER A 1 111 ? 3.298 -10.377 -11.895 1.00 91.06 111 SER A C 1
ATOM 907 O O . SER A 1 111 ? 3.588 -11.563 -12.062 1.00 91.06 111 SER A O 1
ATOM 909 N N . SER A 1 112 ? 2.212 -9.825 -12.436 1.00 90.88 112 SER A N 1
ATOM 910 C CA . SER A 1 112 ? 1.359 -10.524 -13.408 1.00 90.88 112 SER A CA 1
ATOM 911 C C . SER A 1 112 ? 1.881 -10.424 -14.844 1.00 90.88 112 SER A C 1
ATOM 913 O O . SER A 1 112 ? 1.292 -11.008 -15.755 1.00 90.88 112 SER A O 1
ATOM 915 N N . MET A 1 113 ? 2.972 -9.684 -15.059 1.00 90.50 113 MET A N 1
ATOM 916 C CA . MET A 1 113 ? 3.564 -9.522 -16.376 1.00 90.50 113 MET A CA 1
ATOM 917 C C . MET A 1 113 ? 4.171 -10.840 -16.887 1.00 90.50 113 MET A C 1
ATOM 919 O O . MET A 1 113 ? 4.681 -11.642 -16.099 1.00 90.50 113 MET A O 1
ATOM 923 N N . PRO A 1 114 ? 4.158 -11.083 -18.211 1.00 91.56 114 PRO A N 1
ATOM 924 C CA . PRO A 1 114 ? 4.752 -12.284 -18.786 1.00 91.56 114 PRO A CA 1
ATOM 925 C C . PRO A 1 114 ? 6.236 -12.427 -18.436 1.00 91.56 114 PRO A C 1
ATOM 927 O O . PRO A 1 114 ? 7.001 -11.471 -18.514 1.00 91.56 114 PRO A O 1
ATOM 930 N N . ILE A 1 115 ? 6.657 -13.636 -18.067 1.00 90.50 115 ILE A N 1
ATOM 931 C CA . ILE A 1 115 ? 8.062 -13.928 -17.730 1.00 90.50 115 ILE A CA 1
ATOM 932 C C . ILE A 1 115 ? 8.874 -14.240 -18.996 1.00 90.50 115 ILE A C 1
ATOM 934 O O . ILE A 1 115 ? 10.077 -13.995 -19.054 1.00 90.50 115 ILE A O 1
ATOM 938 N N . ASP A 1 116 ? 8.220 -14.779 -20.027 1.00 93.75 116 ASP A N 1
ATOM 939 C CA . ASP A 1 116 ? 8.886 -15.159 -21.269 1.00 93.75 116 ASP A CA 1
ATOM 940 C C . ASP A 1 116 ? 9.281 -13.922 -22.087 1.00 93.75 116 ASP A C 1
ATOM 942 O O . ASP A 1 116 ? 8.437 -13.158 -22.556 1.00 93.75 116 ASP A O 1
ATOM 946 N N . ALA A 1 117 ? 10.584 -13.762 -22.328 1.00 92.44 117 ALA A N 1
ATOM 947 C CA . ALA A 1 117 ? 11.131 -12.706 -23.173 1.00 92.44 117 ALA A CA 1
ATOM 948 C C . ALA A 1 117 ? 10.560 -12.715 -24.604 1.00 92.44 117 ALA A C 1
ATOM 950 O O . ALA A 1 117 ? 10.524 -11.671 -25.257 1.00 92.44 117 ALA A O 1
ATOM 951 N N . LYS A 1 118 ? 10.117 -13.875 -25.111 1.00 95.25 118 LYS A N 1
ATOM 952 C CA . LYS A 1 118 ? 9.472 -13.995 -26.424 1.00 95.25 118 LYS A CA 1
ATOM 953 C C . LYS A 1 118 ? 8.219 -13.127 -26.515 1.00 95.25 118 LYS A C 1
ATOM 955 O O . LYS A 1 118 ? 8.081 -12.425 -27.511 1.00 95.25 118 LYS A O 1
ATOM 960 N N . TYR A 1 119 ? 7.402 -13.096 -25.458 1.00 93.62 119 TYR A N 1
ATOM 961 C CA . TYR A 1 119 ? 6.197 -12.267 -25.404 1.00 93.62 119 TYR A CA 1
ATOM 962 C C . TYR A 1 119 ? 6.506 -10.815 -25.779 1.00 93.62 119 TYR A C 1
ATOM 964 O O . TYR A 1 119 ? 5.853 -10.263 -26.658 1.00 93.62 119 TYR A O 1
ATOM 972 N N . TYR A 1 120 ? 7.537 -10.224 -25.166 1.00 90.25 120 TYR A N 1
ATOM 973 C CA . TYR A 1 120 ? 7.900 -8.820 -25.380 1.00 90.25 120 TYR A CA 1
ATOM 974 C C . TYR A 1 120 ? 8.543 -8.556 -26.739 1.00 90.25 120 TYR A C 1
ATOM 976 O O . TYR A 1 120 ? 8.322 -7.496 -27.311 1.00 90.25 120 TYR A O 1
ATOM 984 N N . ARG A 1 121 ? 9.328 -9.504 -27.268 1.00 92.12 121 ARG A N 1
ATOM 985 C CA . ARG A 1 121 ? 9.951 -9.369 -28.597 1.00 92.12 121 ARG A CA 1
ATOM 986 C C . ARG A 1 121 ? 8.929 -9.360 -29.731 1.00 92.12 121 ARG A C 1
ATOM 988 O O . ARG A 1 121 ? 9.209 -8.802 -30.784 1.00 92.12 121 ARG A O 1
ATOM 995 N N . GLU A 1 122 ? 7.784 -10.000 -29.518 1.00 94.75 122 GLU A N 1
ATOM 996 C CA . GLU A 1 122 ? 6.697 -10.086 -30.495 1.00 94.75 122 GLU A CA 1
ATOM 997 C C . GLU A 1 122 ? 5.702 -8.921 -30.383 1.00 94.75 122 GLU A C 1
ATOM 999 O O . GLU A 1 122 ? 4.878 -8.741 -31.279 1.00 94.75 122 GLU A O 1
ATOM 1004 N N . GLN A 1 123 ? 5.775 -8.108 -29.321 1.00 88.38 123 GLN A N 1
ATOM 1005 C CA . GLN A 1 123 ? 4.934 -6.918 -29.207 1.00 88.38 123 GLN A CA 1
ATOM 1006 C C . GLN A 1 123 ? 5.487 -5.771 -30.063 1.00 88.38 123 GLN A C 1
ATOM 1008 O O . GLN A 1 123 ? 6.700 -5.541 -30.077 1.00 88.38 123 GLN A O 1
ATOM 1013 N N . PRO A 1 124 ? 4.620 -4.982 -30.723 1.00 89.62 124 PRO A N 1
ATOM 1014 C CA . PRO A 1 124 ? 5.050 -3.715 -31.290 1.00 89.62 124 PRO A CA 1
ATOM 1015 C C . PRO A 1 124 ? 5.561 -2.811 -30.161 1.00 89.62 124 PRO A C 1
ATOM 1017 O O . PRO A 1 124 ? 4.904 -2.665 -29.127 1.00 89.62 124 PRO A O 1
ATOM 1020 N N . LEU A 1 125 ? 6.735 -2.203 -30.350 1.00 83.06 125 LEU A N 1
ATOM 1021 C CA . LEU A 1 125 ? 7.245 -1.235 -29.384 1.00 83.06 125 LEU A CA 1
ATOM 1022 C C . LEU A 1 125 ? 6.300 -0.027 -29.356 1.00 83.06 125 LEU A C 1
ATOM 1024 O O . LEU A 1 125 ? 6.046 0.564 -30.411 1.00 83.06 125 LEU A O 1
ATOM 1028 N N . PRO A 1 126 ? 5.772 0.356 -28.181 1.00 81.00 126 PRO A N 1
ATOM 1029 C CA . PRO A 1 126 ? 4.985 1.568 -28.079 1.00 81.00 126 PRO A CA 1
ATOM 1030 C C . PRO A 1 126 ? 5.876 2.776 -28.370 1.00 81.00 126 PRO A C 1
ATOM 1032 O O . PRO A 1 126 ? 7.087 2.753 -28.136 1.00 81.00 126 PRO A O 1
ATOM 1035 N N . GLU A 1 127 ? 5.265 3.860 -28.838 1.00 84.62 127 GLU A N 1
ATOM 1036 C CA . GLU A 1 127 ? 5.957 5.138 -28.934 1.00 84.62 127 GLU A CA 1
ATOM 1037 C C . GLU A 1 127 ? 6.444 5.548 -27.533 1.00 84.62 127 GLU A C 1
ATOM 1039 O O . GLU A 1 127 ? 5.653 5.751 -26.605 1.00 84.62 127 GLU A O 1
ATOM 1044 N N . VAL A 1 128 ? 7.765 5.625 -27.360 1.00 75.12 128 VAL A N 1
ATOM 1045 C CA . VAL A 1 128 ? 8.372 5.971 -26.075 1.00 75.12 128 VAL A CA 1
ATOM 1046 C C . VAL A 1 128 ? 8.219 7.470 -25.866 1.00 75.12 128 VAL A C 1
ATOM 1048 O O . VAL A 1 128 ? 8.988 8.274 -26.387 1.00 75.12 128 VAL A O 1
ATOM 1051 N N . LYS A 1 129 ? 7.226 7.863 -25.070 1.00 76.88 129 LYS A N 1
ATOM 1052 C CA . LYS A 1 129 ? 7.139 9.239 -24.580 1.00 76.88 129 LYS A CA 1
ATOM 1053 C C . LYS A 1 129 ? 8.211 9.439 -23.522 1.00 76.88 129 LYS A C 1
ATOM 1055 O O . LYS A 1 129 ? 8.213 8.725 -22.521 1.00 76.88 129 LYS A O 1
ATOM 1060 N N . THR A 1 130 ? 9.078 10.432 -23.707 1.00 72.38 130 THR A N 1
ATOM 1061 C CA . THR A 1 130 ? 9.964 10.884 -22.632 1.00 72.38 130 THR A CA 1
ATOM 1062 C C . THR A 1 130 ? 9.082 11.327 -21.466 1.00 72.38 130 THR A C 1
ATOM 1064 O O . THR A 1 130 ? 8.321 12.291 -21.602 1.00 72.38 130 THR A O 1
ATOM 1067 N N . PRO A 1 131 ? 9.119 10.626 -20.330 1.00 68.38 131 PRO A N 1
ATOM 1068 C CA . PRO A 1 131 ? 8.254 10.956 -19.217 1.00 68.38 131 PRO A CA 1
ATOM 1069 C C . PRO A 1 131 ? 8.688 12.309 -18.674 1.00 68.38 131 PRO A C 1
ATOM 1071 O O . PRO A 1 131 ? 9.870 12.568 -18.446 1.00 68.38 131 PRO A O 1
ATOM 1074 N N . THR A 1 132 ? 7.720 13.201 -18.507 1.00 68.88 132 THR A N 1
ATOM 1075 C CA . THR A 1 132 ? 7.968 14.516 -17.930 1.00 68.88 132 THR A CA 1
ATOM 1076 C C . THR A 1 132 ? 8.151 14.329 -16.425 1.00 68.88 132 THR A C 1
ATOM 1078 O O . THR A 1 132 ? 7.210 13.867 -15.774 1.00 68.88 132 THR A O 1
ATOM 1081 N N . PRO A 1 133 ? 9.325 14.648 -15.845 1.00 66.06 133 PRO A N 1
ATOM 1082 C CA . PRO A 1 133 ? 9.515 14.528 -14.408 1.00 66.06 133 PRO A CA 1
ATOM 1083 C C . PRO A 1 133 ? 8.444 15.335 -13.682 1.00 66.06 133 PRO A C 1
ATOM 1085 O O . PRO A 1 133 ? 8.203 16.498 -14.023 1.00 66.06 133 PRO A O 1
ATOM 1088 N N . TRP A 1 134 ? 7.803 14.727 -12.684 1.00 61.91 134 TRP A N 1
ATOM 1089 C CA . TRP A 1 134 ? 6.864 15.455 -11.842 1.00 61.91 134 TRP A CA 1
ATOM 1090 C C . TRP A 1 134 ? 7.604 16.616 -11.171 1.00 61.91 134 TRP A C 1
ATOM 1092 O O . TRP A 1 134 ? 8.567 16.410 -10.430 1.00 61.91 134 TRP A O 1
ATOM 1102 N N . LYS A 1 135 ? 7.174 17.847 -11.462 1.00 62.06 135 LYS A N 1
ATOM 1103 C CA . LYS A 1 135 ? 7.667 19.049 -10.791 1.00 62.06 135 LYS A CA 1
ATOM 1104 C C . LYS A 1 135 ? 6.756 19.299 -9.589 1.00 62.06 135 LYS A C 1
ATOM 1106 O O . LYS A 1 135 ? 5.606 19.676 -9.816 1.00 62.06 135 LYS A O 1
ATOM 1111 N N . PRO A 1 136 ? 7.218 19.098 -8.340 1.00 55.47 136 PRO A N 1
ATOM 1112 C CA . PRO A 1 136 ? 6.428 19.487 -7.181 1.00 55.47 136 PRO A CA 1
ATOM 1113 C C . PRO A 1 136 ? 6.046 20.961 -7.307 1.00 55.47 136 PRO A C 1
ATOM 1115 O O . PRO A 1 136 ? 6.924 21.814 -7.467 1.00 55.47 136 PRO A O 1
ATOM 1118 N N . GLN A 1 137 ? 4.751 21.269 -7.228 1.00 61.38 137 GLN A N 1
ATOM 1119 C CA . GLN A 1 137 ? 4.334 22.628 -6.902 1.00 61.38 137 GLN A CA 1
ATOM 1120 C C . GLN A 1 137 ? 4.864 22.908 -5.495 1.00 61.38 137 GLN A C 1
ATOM 1122 O O . GLN A 1 137 ? 4.668 22.096 -4.589 1.00 61.38 137 GLN A O 1
ATOM 1127 N N . ARG A 1 138 ? 5.622 23.999 -5.329 1.00 47.28 138 ARG A N 1
ATOM 1128 C CA . ARG A 1 138 ? 6.016 24.448 -3.991 1.00 47.28 138 ARG A CA 1
ATOM 1129 C C . ARG A 1 138 ? 4.719 24.799 -3.261 1.00 47.28 138 ARG A C 1
ATOM 1131 O O . ARG A 1 138 ? 4.030 25.717 -3.698 1.00 47.28 138 ARG A O 1
ATOM 1138 N N . LEU A 1 139 ? 4.384 24.008 -2.244 1.00 44.03 139 LEU A N 1
ATOM 1139 C CA . LEU A 1 139 ? 3.484 24.429 -1.174 1.00 44.03 139 LEU A CA 1
ATOM 1140 C C . LEU A 1 139 ? 4.207 25.471 -0.321 1.00 44.03 139 LEU A C 1
ATOM 1142 O O . LEU A 1 139 ? 5.432 25.288 -0.114 1.00 44.03 139 LEU A O 1
#

InterPro domains:
  IPR007833 Capsule polysaccharide biosynthesis [PF05159] (62-134)

Organism: NCBI:txid83655

Secondary structure (DSSP, 8-state):
-TTHHHHHHHHHHHTT----EEESSHHHHHHS-TTTEEE--S-GGGHHHHHHHHHHHS--SEEEEE-S-SHHHHHHHHHHHHHT-EEEEEEE-SSTTT-EEEEES--GGG--S---HHHHHTSPPP----PPPP-----

Sequence (139 aa):
MGPCFSRLASWLQSSHREVKQVCFNAGDAWYAAKETALHYTGSVKNFAFWLRELHKTYAFDTIVCFGDCRPMHIEAKKWARSKSIDFLAFEEGYFRPYYITLEKGGVNAFSSMPIDAKYYREQPLPEVKTPTPWKPQRL

pLDDT: mean 90.85, std 10.2, range [44.03, 98.38]

Radius of gyration: 17.09 Å; chains: 1; bounding box: 33×40×49 Å